Protein AF-A0A817TH73-F1 (afdb_monomer)

Secondary structure (DSSP, 8-state):
--STTTSTTSSSSPPEEEEEETT-HHHHHHHHHH--TTS-EEEEEE-GGGGGG--S-HHHHHHHHHHHT-EEEE--TTTT-

pLDDT: mean 81.48, std 18.22, range [38.84, 97.06]

Sequence (81 aa):
MLPAIRNIYILNGEGFRFVFDVTDTESFTDINDVYERNIPAILVGNKIDLAHKRRVTFEDAEQNSRSWSIRYMETSAKTKH

Solvent-accessible surface area (backbone atoms only — not comparable to full-atom values): 4935 Å² total; per-residue (Å²): 143,79,69,70,78,80,62,74,69,75,84,76,85,60,64,49,77,49,72,25,43,27,58,36,57,64,51,52,54,55,47,67,79,69,62,62,89,94,56,64,47,34,41,33,38,27,50,58,85,44,59,95,54,52,62,48,54,71,65,61,53,45,52,51,24,56,77,68,74,36,51,64,50,76,29,17,83,88,80,75,79

Foldseek 3Di:
DPPVVVPPPPPDPDFAEQEAEQLDPVSVVVVVVVDDAPTAYEYEHEDCVVVVSGPHDPVNSCVVCVVRVHYYDYYYPVVHD

Nearest PDB structures (foldseek):
  3rab-assembly1_A  TM=9.144E-01  e=1.197E-05  Rattus norvegicus
  5ez5-assembly1_A  TM=8.351E-01  e=2.057E-05  Homo sapiens
  1oiw-assembly1_A  TM=8.353E-01  e=2.519E-05  Homo sapiens
  5xr6-assembly2_B  TM=9.184E-01  e=1.565E-04  Arabidopsis thaliana
  4c4p-assembly1_A  TM=8.373E-01  e=8.513E-05  Homo sapiens

InterPro domains:
  IPR001806 Small GTPase [PF00071] (4-80)
  IPR001806 Small GTPase [PS51421] (1-81)
  IPR020849 Small GTPase, Ras-type [PTHR24070] (3-80)
  IPR027417 P-loop containing nucleoside triphosphate hydrolase [G3DSA:3.40.50.300] (2-81)
  IPR027417 P-loop containing nucleoside triphosphate hydrolase [SSF52540] (4-80)

Structure (mmCIF, N/CA/C/O backbone):
data_AF-A0A817TH73-F1
#
_entry.id   AF-A0A817TH73-F1
#
loop_
_atom_site.group_PDB
_atom_site.id
_atom_site.type_symbol
_atom_site.label_atom_id
_atom_site.label_alt_id
_atom_site.label_comp_id
_atom_site.label_asym_id
_atom_site.label_entity_id
_atom_site.label_seq_id
_atom_site.pdbx_PDB_ins_code
_atom_site.Cartn_x
_atom_site.Cartn_y
_atom_site.Cartn_z
_atom_site.occupancy
_atom_site.B_iso_or_equiv
_atom_site.auth_seq_id
_atom_site.auth_comp_id
_atom_site.auth_asym_id
_atom_site.auth_atom_id
_atom_site.pdbx_PDB_model_num
ATOM 1 N N . MET A 1 1 ? 22.924 -14.796 7.162 1.00 42.00 1 MET A N 1
ATOM 2 C CA . MET A 1 1 ? 22.196 -15.842 6.412 1.00 42.00 1 MET A CA 1
ATOM 3 C C . MET A 1 1 ? 20.793 -15.329 6.077 1.00 42.00 1 MET A C 1
ATOM 5 O O . MET A 1 1 ? 19.859 -15.752 6.724 1.00 42.00 1 MET A O 1
ATOM 9 N N . LEU A 1 2 ? 20.637 -14.406 5.116 1.00 38.84 2 LEU A N 1
ATOM 10 C CA . LEU A 1 2 ? 19.341 -14.068 4.492 1.00 38.84 2 LEU A CA 1
ATOM 11 C C . LEU A 1 2 ? 19.468 -13.587 3.011 1.00 38.84 2 LEU A C 1
ATOM 13 O O . LEU A 1 2 ? 18.929 -12.539 2.681 1.00 38.84 2 LEU A O 1
ATOM 17 N N . PRO A 1 3 ? 20.141 -14.288 2.068 1.00 46.16 3 PRO A N 1
ATOM 18 C CA . PRO A 1 3 ? 19.973 -13.987 0.634 1.00 46.16 3 PRO A CA 1
ATOM 19 C C . PRO A 1 3 ? 18.854 -14.812 -0.028 1.00 46.16 3 PRO A C 1
ATOM 21 O O . PRO A 1 3 ? 18.421 -14.493 -1.129 1.00 46.16 3 PRO A O 1
ATOM 24 N N . ALA A 1 4 ? 18.382 -15.886 0.618 1.00 41.06 4 ALA A N 1
ATOM 25 C CA . ALA A 1 4 ? 17.530 -16.885 -0.032 1.00 41.06 4 ALA A CA 1
ATOM 26 C C . ALA A 1 4 ? 16.096 -16.397 -0.307 1.00 41.06 4 ALA A C 1
ATOM 28 O O . ALA A 1 4 ? 15.494 -16.815 -1.288 1.00 41.06 4 ALA A O 1
ATOM 29 N N . ILE A 1 5 ? 15.565 -15.475 0.504 1.00 43.53 5 ILE A N 1
ATOM 30 C CA . ILE A 1 5 ? 14.195 -14.961 0.331 1.00 43.53 5 ILE A CA 1
ATOM 31 C C . ILE A 1 5 ? 14.116 -13.946 -0.826 1.00 43.53 5 ILE A C 1
ATOM 33 O O . ILE A 1 5 ? 13.069 -13.823 -1.457 1.00 43.53 5 ILE A O 1
ATOM 37 N N . ARG A 1 6 ? 15.231 -13.288 -1.182 1.00 44.28 6 ARG A N 1
ATOM 38 C CA . ARG A 1 6 ? 15.271 -12.297 -2.273 1.00 44.28 6 ARG A CA 1
ATOM 39 C C . ARG A 1 6 ? 15.143 -12.932 -3.668 1.00 44.28 6 ARG A C 1
ATOM 41 O O . ARG A 1 6 ? 14.662 -12.277 -4.582 1.00 44.28 6 ARG A O 1
ATOM 48 N N . ASN A 1 7 ? 15.515 -14.208 -3.828 1.00 40.03 7 ASN A N 1
ATOM 49 C CA . ASN A 1 7 ? 15.631 -14.860 -5.142 1.00 40.03 7 ASN A CA 1
ATOM 50 C C . ASN A 1 7 ? 14.437 -15.738 -5.568 1.00 40.03 7 ASN A C 1
ATOM 52 O O . ASN A 1 7 ? 14.398 -16.166 -6.719 1.00 40.03 7 ASN A O 1
ATOM 56 N N . ILE A 1 8 ? 13.458 -16.023 -4.703 1.00 40.38 8 ILE A N 1
ATOM 57 C CA . ILE A 1 8 ? 12.411 -17.024 -5.016 1.00 40.38 8 ILE A CA 1
ATOM 58 C C . ILE A 1 8 ? 11.277 -16.474 -5.912 1.00 40.38 8 ILE A C 1
ATOM 60 O O . ILE A 1 8 ? 10.496 -17.249 -6.453 1.00 40.38 8 ILE A O 1
ATOM 64 N N . TYR A 1 9 ? 11.215 -15.168 -6.181 1.00 45.56 9 TYR A N 1
ATOM 65 C CA . TYR A 1 9 ? 10.103 -14.573 -6.947 1.00 45.56 9 TYR A CA 1
ATOM 66 C C . TYR A 1 9 ? 10.412 -14.264 -8.423 1.00 45.56 9 TYR A C 1
ATOM 68 O O . TYR A 1 9 ? 9.538 -13.799 -9.143 1.00 45.56 9 TYR A O 1
ATOM 76 N N . ILE A 1 10 ? 11.634 -14.531 -8.899 1.00 51.62 10 ILE A N 1
ATOM 77 C CA . ILE A 1 10 ? 12.116 -14.025 -10.200 1.00 51.62 10 ILE A CA 1
ATOM 78 C C . ILE A 1 10 ? 11.744 -14.937 -11.393 1.00 51.62 10 ILE A C 1
ATOM 80 O O . ILE A 1 10 ? 11.763 -14.493 -12.537 1.00 51.62 10 ILE A O 1
ATOM 84 N N . LEU A 1 11 ? 11.380 -16.207 -11.178 1.00 46.25 11 LEU A N 1
ATOM 85 C CA . LEU A 1 11 ? 11.531 -17.224 -12.235 1.00 46.25 11 LEU A CA 1
ATOM 86 C C . LEU A 1 11 ? 10.307 -17.589 -13.098 1.00 46.25 11 LEU A C 1
ATOM 88 O O . LEU A 1 11 ? 10.472 -18.426 -13.977 1.00 46.25 11 LEU A O 1
ATOM 92 N N . ASN A 1 12 ? 9.125 -16.974 -12.947 1.00 52.16 12 ASN A N 1
ATOM 93 C CA . ASN A 1 12 ? 7.927 -17.433 -13.691 1.00 52.16 12 ASN A CA 1
ATOM 94 C C . ASN A 1 12 ? 7.150 -16.367 -14.490 1.00 52.16 12 ASN A C 1
ATOM 96 O O . ASN A 1 12 ? 6.093 -16.679 -15.030 1.00 52.16 12 ASN A O 1
ATOM 100 N N . GLY A 1 13 ? 7.627 -15.122 -14.598 1.00 51.88 13 GLY A N 1
ATOM 101 C CA . GLY A 1 13 ? 6.890 -14.080 -15.337 1.00 51.88 13 GLY A CA 1
ATOM 102 C C . GLY A 1 13 ? 5.600 -13.603 -14.649 1.00 51.88 13 GLY A C 1
ATOM 103 O O . GLY A 1 13 ? 4.804 -12.884 -15.250 1.00 51.88 13 GLY A O 1
ATOM 104 N N . GLU A 1 14 ? 5.405 -13.962 -13.380 1.00 58.22 14 GLU A N 1
ATOM 105 C CA . GLU A 1 14 ? 4.384 -13.382 -12.512 1.00 58.22 14 GLU A CA 1
ATOM 106 C C . GLU A 1 14 ? 4.966 -12.112 -11.874 1.00 58.22 14 GLU A C 1
ATOM 108 O O . GLU A 1 14 ? 6.000 -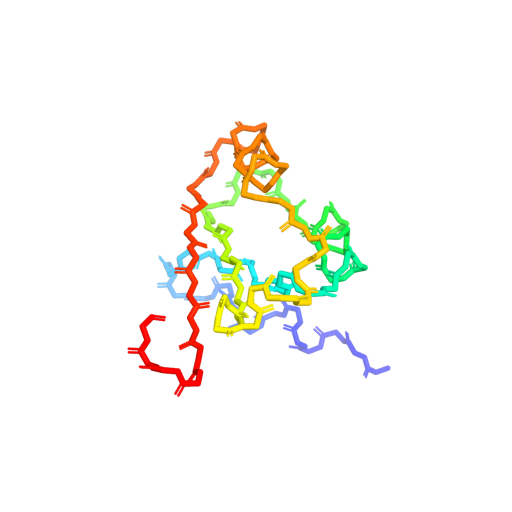12.166 -11.215 1.00 58.22 14 GLU A O 1
ATOM 113 N N . GLY A 1 15 ? 4.359 -10.947 -12.119 1.00 65.88 15 GLY A N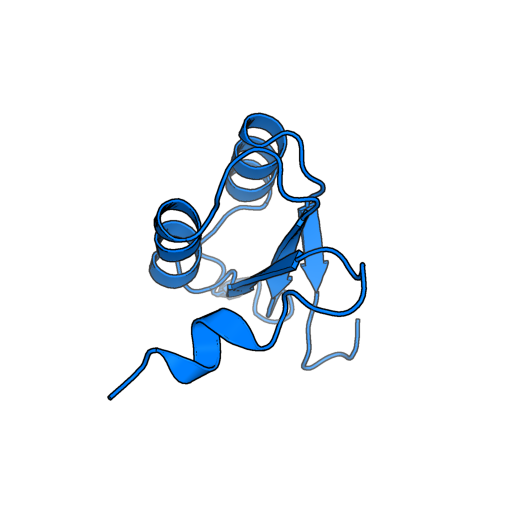 1
ATOM 114 C CA . GLY A 1 15 ? 4.838 -9.669 -11.576 1.00 65.88 15 GLY A CA 1
ATOM 115 C C . GLY A 1 15 ? 4.922 -9.642 -10.042 1.00 65.88 15 GLY A C 1
ATOM 116 O O . GLY A 1 15 ? 4.297 -10.440 -9.341 1.00 65.88 15 GLY A O 1
ATOM 117 N N . PHE A 1 16 ? 5.676 -8.687 -9.502 1.00 78.69 16 PHE A N 1
ATOM 118 C CA . PHE A 1 16 ? 5.906 -8.567 -8.062 1.00 78.69 16 PHE A CA 1
ATOM 119 C C . PHE A 1 16 ? 4.692 -7.972 -7.338 1.00 78.69 16 PHE A C 1
ATOM 121 O O . PHE A 1 16 ? 4.051 -7.036 -7.817 1.00 78.69 16 PHE A O 1
ATOM 128 N N . ARG A 1 17 ? 4.388 -8.489 -6.144 1.00 81.69 17 ARG A N 1
ATOM 129 C CA . ARG A 1 17 ? 3.413 -7.890 -5.221 1.00 81.69 17 ARG A CA 1
ATOM 130 C C . ARG A 1 17 ? 4.150 -7.316 -4.022 1.00 81.69 17 ARG A C 1
ATOM 132 O O . ARG A 1 17 ? 4.697 -8.075 -3.227 1.00 81.69 17 ARG A O 1
ATOM 139 N N . PHE A 1 18 ? 4.125 -5.998 -3.883 1.00 89.19 18 PHE A N 1
ATOM 140 C CA . PHE A 1 18 ? 4.598 -5.317 -2.684 1.00 89.19 18 PHE A CA 1
ATOM 141 C C . PHE A 1 18 ? 3.421 -5.152 -1.733 1.00 89.19 18 PHE A C 1
ATOM 143 O O . PHE A 1 18 ? 2.479 -4.431 -2.047 1.00 89.19 18 PHE A O 1
ATOM 150 N N . VAL A 1 19 ? 3.442 -5.858 -0.606 1.00 92.06 19 VAL A N 1
ATOM 151 C CA . VAL A 1 19 ? 2.344 -5.856 0.366 1.00 92.06 19 VAL A CA 1
ATOM 152 C C . VAL A 1 19 ? 2.804 -5.148 1.635 1.00 92.06 19 VAL A C 1
ATOM 154 O O . VAL A 1 19 ? 3.807 -5.559 2.211 1.00 92.06 19 VAL A O 1
ATOM 157 N N . PHE A 1 20 ? 2.058 -4.141 2.087 1.00 94.06 20 PHE A N 1
ATOM 158 C CA . PHE A 1 20 ? 2.248 -3.499 3.394 1.00 94.06 20 PHE A CA 1
ATOM 159 C C . PHE A 1 20 ? 0.992 -3.628 4.255 1.00 94.06 20 PHE A C 1
ATOM 161 O O . PHE A 1 20 ? -0.075 -4.012 3.776 1.00 94.06 20 PHE A O 1
ATOM 168 N N . ASP A 1 21 ? 1.107 -3.319 5.540 1.00 93.75 21 ASP A N 1
ATOM 169 C CA . ASP A 1 21 ? -0.015 -3.238 6.471 1.00 93.75 21 ASP A CA 1
ATOM 170 C C . ASP A 1 21 ? -0.478 -1.781 6.590 1.00 93.75 21 ASP A C 1
ATOM 172 O O . ASP A 1 21 ? 0.292 -0.912 6.990 1.00 93.75 21 ASP A O 1
ATOM 176 N N . VAL A 1 22 ? -1.751 -1.491 6.295 1.00 95.94 22 VAL A N 1
ATOM 177 C CA . VAL A 1 22 ? -2.282 -0.113 6.372 1.00 95.94 22 VAL A CA 1
ATOM 178 C C . VAL A 1 22 ? -2.242 0.480 7.786 1.00 95.94 22 VAL A C 1
ATOM 180 O O . VAL A 1 22 ? -2.430 1.686 7.961 1.00 95.94 22 VAL A O 1
ATOM 183 N N . THR A 1 23 ? -2.022 -0.347 8.808 1.00 95.69 23 THR A N 1
ATOM 184 C CA . THR A 1 23 ? -1.878 0.054 10.214 1.00 95.69 23 THR A CA 1
ATOM 185 C C . THR A 1 23 ? -0.425 0.281 10.642 1.00 95.69 23 THR A C 1
ATOM 187 O O . THR A 1 23 ? -0.191 0.706 11.774 1.00 95.69 23 THR A O 1
ATOM 190 N N . ASP A 1 24 ? 0.542 0.052 9.750 1.00 94.19 24 ASP A N 1
ATOM 191 C CA . ASP A 1 24 ? 1.972 0.137 10.034 1.00 94.19 24 ASP A CA 1
ATOM 192 C 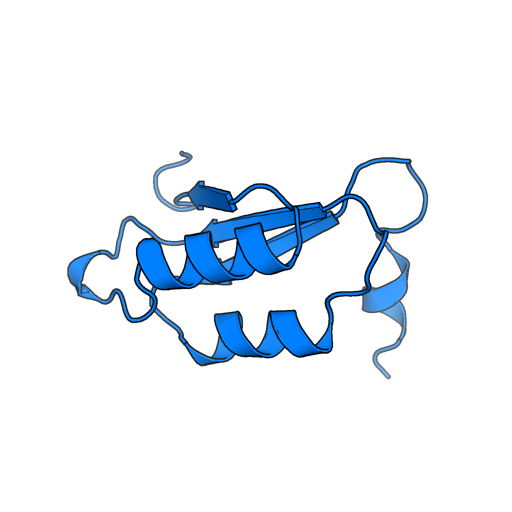C . ASP A 1 24 ? 2.727 0.941 8.964 1.00 94.19 24 ASP A C 1
ATOM 194 O O . ASP A 1 24 ? 2.998 0.468 7.859 1.00 94.19 24 ASP A O 1
ATOM 198 N N . THR A 1 25 ? 3.088 2.175 9.316 1.00 93.56 25 THR A N 1
ATOM 199 C CA . THR A 1 25 ? 3.818 3.095 8.439 1.00 93.56 25 THR A CA 1
ATOM 200 C C . THR A 1 25 ? 5.219 2.590 8.088 1.00 93.56 25 THR A C 1
ATOM 202 O O . THR A 1 25 ? 5.672 2.858 6.979 1.00 93.56 25 THR A O 1
ATOM 205 N N . GLU A 1 26 ? 5.885 1.842 8.976 1.00 93.50 26 GLU A N 1
ATOM 206 C CA . GLU A 1 26 ? 7.239 1.322 8.728 1.00 93.50 26 GLU A CA 1
ATOM 207 C C . GLU A 1 26 ? 7.212 0.287 7.594 1.00 93.50 26 GLU A C 1
ATOM 209 O O . GLU A 1 26 ? 7.965 0.386 6.626 1.00 93.50 26 GLU A O 1
ATOM 214 N N . SER A 1 27 ? 6.211 -0.603 7.612 1.00 91.00 27 SER A N 1
ATOM 215 C CA . SER A 1 27 ? 5.993 -1.575 6.533 1.00 91.00 27 SER A CA 1
ATOM 216 C C . SER A 1 27 ? 5.753 -0.936 5.157 1.00 91.00 27 SER A C 1
ATOM 218 O O . SER A 1 27 ? 6.045 -1.547 4.130 1.00 91.00 27 SER A O 1
ATOM 220 N N . PHE A 1 28 ? 5.220 0.290 5.119 1.00 92.12 28 PHE A N 1
ATOM 221 C CA . PHE A 1 28 ? 5.023 1.048 3.884 1.00 92.12 28 PHE A CA 1
ATOM 222 C C . PHE A 1 28 ? 6.315 1.727 3.419 1.00 92.12 28 PHE A C 1
ATOM 224 O O . PHE A 1 28 ? 6.599 1.739 2.221 1.00 92.12 28 PHE A O 1
ATOM 231 N N . THR A 1 29 ? 7.119 2.255 4.347 1.00 90.75 29 THR A N 1
ATOM 232 C CA . THR A 1 29 ? 8.404 2.881 4.013 1.00 90.75 29 THR A CA 1
ATOM 233 C C . THR A 1 29 ? 9.443 1.872 3.544 1.00 90.75 29 THR A C 1
ATOM 235 O O . THR A 1 29 ? 10.150 2.166 2.584 1.00 90.75 29 THR A O 1
ATOM 238 N N . ASP A 1 30 ? 9.48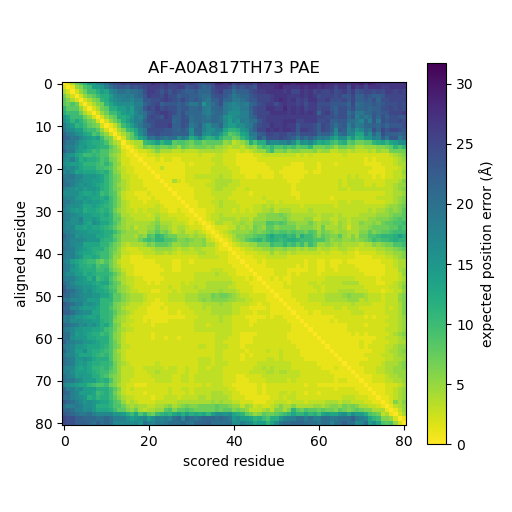0 0.672 4.127 1.00 89.62 30 ASP A N 1
ATOM 239 C CA . ASP A 1 30 ? 10.438 -0.385 3.767 1.00 89.62 30 ASP A CA 1
ATOM 240 C C . ASP A 1 30 ? 10.322 -0.815 2.296 1.00 89.62 30 ASP A C 1
ATOM 242 O O . ASP A 1 30 ? 11.301 -1.213 1.664 1.00 89.62 30 ASP A O 1
ATOM 246 N N . ILE A 1 31 ? 9.127 -0.703 1.705 1.00 87.06 31 ILE A N 1
ATOM 247 C CA . ILE A 1 31 ? 8.913 -1.025 0.287 1.00 87.06 31 ILE A CA 1
ATOM 248 C C . ILE A 1 31 ? 9.705 -0.075 -0.616 1.00 87.06 31 ILE A C 1
ATOM 250 O O . ILE A 1 31 ? 10.174 -0.503 -1.671 1.00 87.06 31 ILE A O 1
ATOM 254 N N . ASN A 1 32 ? 9.896 1.184 -0.208 1.00 83.19 32 ASN A N 1
ATOM 255 C CA . ASN A 1 32 ? 10.655 2.157 -0.994 1.00 83.19 32 ASN A CA 1
ATOM 256 C C . ASN A 1 32 ? 12.117 1.722 -1.183 1.00 83.19 32 ASN A C 1
ATOM 258 O O . ASN A 1 32 ? 12.697 2.001 -2.230 1.00 83.19 32 ASN A O 1
ATOM 262 N N . ASP A 1 33 ? 12.682 1.010 -0.205 1.00 82.69 33 ASP A N 1
ATOM 263 C CA . ASP A 1 33 ? 14.070 0.540 -0.239 1.00 82.69 33 ASP A CA 1
ATOM 264 C C . ASP A 1 33 ? 14.240 -0.732 -1.082 1.00 82.69 33 ASP A C 1
ATOM 266 O O . ASP A 1 33 ? 15.326 -1.013 -1.594 1.00 82.69 33 ASP A O 1
ATOM 270 N N . VAL A 1 34 ? 13.166 -1.513 -1.237 1.00 79.38 34 VAL A N 1
ATOM 271 C CA . VAL A 1 34 ? 13.171 -2.786 -1.976 1.00 79.38 34 VAL A CA 1
ATOM 272 C C . VAL A 1 34 ? 12.686 -2.615 -3.419 1.00 79.38 34 VAL A C 1
ATOM 274 O O . VAL A 1 34 ? 13.009 -3.438 -4.278 1.00 79.38 34 VAL A O 1
ATOM 277 N N . TYR A 1 35 ? 11.910 -1.570 -3.712 1.00 81.00 35 TYR A N 1
ATOM 278 C CA . TYR A 1 35 ? 11.372 -1.330 -5.047 1.00 81.00 35 TYR A CA 1
ATOM 279 C C . TYR A 1 35 ? 12.475 -0.988 -6.063 1.00 81.00 35 TYR A C 1
ATOM 281 O O . TYR A 1 35 ? 13.173 0.020 -5.955 1.00 81.00 35 TYR A O 1
ATOM 289 N N . GLU A 1 36 ? 12.576 -1.798 -7.118 1.00 79.12 36 GLU A N 1
ATOM 290 C CA . GLU A 1 36 ? 13.471 -1.566 -8.254 1.00 79.12 36 GLU A CA 1
ATOM 291 C C . GLU A 1 36 ? 12.661 -1.113 -9.486 1.00 79.12 36 GLU A C 1
ATOM 293 O O . GLU A 1 36 ? 11.680 -1.746 -9.890 1.00 79.12 36 GLU A O 1
ATOM 298 N N . ARG A 1 37 ? 13.069 0.004 -10.110 1.00 76.44 37 ARG A N 1
ATOM 299 C CA . ARG A 1 37 ? 12.395 0.560 -11.299 1.00 76.44 37 ARG A CA 1
ATOM 300 C C . ARG A 1 37 ? 12.447 -0.422 -12.480 1.00 76.44 37 ARG A C 1
ATOM 302 O O . ARG A 1 37 ? 13.454 -1.089 -12.690 1.00 76.44 37 ARG A O 1
ATOM 309 N N . ASN A 1 38 ? 11.402 -0.406 -13.314 1.00 74.50 38 ASN A N 1
ATOM 310 C CA . ASN A 1 38 ? 11.215 -1.246 -14.516 1.00 74.50 38 ASN A CA 1
ATOM 311 C C . ASN A 1 38 ? 10.870 -2.722 -14.260 1.00 74.50 38 ASN A C 1
ATOM 313 O O . ASN A 1 38 ? 10.826 -3.507 -15.207 1.00 74.50 38 ASN A O 1
ATOM 317 N N . ILE A 1 39 ? 10.570 -3.099 -13.018 1.00 80.50 39 ILE A N 1
ATOM 318 C CA . ILE A 1 39 ? 10.016 -4.414 -12.702 1.00 80.50 39 ILE A CA 1
ATOM 319 C C . ILE A 1 39 ? 8.481 -4.310 -12.663 1.00 80.50 39 ILE A C 1
ATOM 321 O O . ILE A 1 39 ? 7.956 -3.489 -11.909 1.00 80.50 39 ILE A O 1
ATOM 325 N N . PRO A 1 40 ? 7.730 -5.116 -13.443 1.00 81.94 40 PRO A N 1
ATOM 326 C CA . PRO A 1 40 ? 6.275 -5.154 -13.346 1.00 81.94 40 PRO A CA 1
ATOM 327 C C . PRO A 1 40 ? 5.839 -5.506 -11.924 1.00 81.94 40 PRO A C 1
ATOM 329 O O . PRO A 1 40 ? 6.130 -6.599 -11.431 1.00 81.94 40 PRO A O 1
ATOM 332 N N . ALA A 1 41 ? 5.134 -4.583 -11.272 1.00 88.12 41 ALA A N 1
ATOM 333 C CA . ALA A 1 41 ? 4.712 -4.747 -9.892 1.00 88.12 41 ALA A CA 1
ATO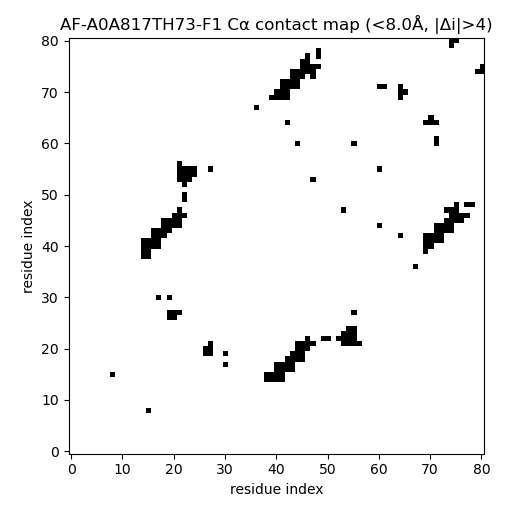M 334 C C . ALA A 1 41 ? 3.317 -4.172 -9.621 1.00 88.12 41 ALA A C 1
ATOM 336 O O . ALA A 1 41 ? 2.745 -3.428 -10.422 1.00 88.12 41 ALA A O 1
ATOM 337 N N . ILE A 1 42 ? 2.770 -4.530 -8.465 1.00 88.94 42 ILE A N 1
ATOM 338 C CA . ILE A 1 42 ? 1.574 -3.935 -7.880 1.00 88.94 42 ILE A CA 1
ATOM 339 C C . ILE A 1 42 ? 1.796 -3.718 -6.386 1.00 88.94 42 ILE A C 1
ATOM 341 O O . ILE A 1 42 ? 2.376 -4.566 -5.703 1.00 88.94 42 ILE A O 1
ATOM 345 N N . LEU A 1 43 ? 1.330 -2.578 -5.892 1.00 92.94 43 LEU A N 1
ATOM 346 C CA . LEU A 1 43 ? 1.319 -2.242 -4.479 1.00 92.94 43 LEU A CA 1
ATOM 347 C C . LEU A 1 43 ? -0.008 -2.689 -3.853 1.00 92.94 43 LEU A C 1
ATOM 349 O O . LEU A 1 43 ? -1.076 -2.467 -4.425 1.00 92.94 43 LEU A O 1
ATOM 353 N N . VAL A 1 44 ? 0.050 -3.314 -2.682 1.00 93.75 44 VAL A N 1
ATOM 354 C CA . VAL A 1 44 ? -1.106 -3.881 -1.986 1.00 93.75 44 VAL A CA 1
ATOM 355 C C . VAL A 1 44 ? -1.115 -3.420 -0.530 1.00 93.75 44 VAL A C 1
ATOM 357 O O . VAL A 1 44 ? -0.242 -3.797 0.249 1.00 93.75 44 VAL A O 1
ATOM 360 N N . GLY A 1 45 ? -2.124 -2.641 -0.145 1.00 94.19 45 GLY A N 1
ATOM 361 C CA . GLY A 1 45 ? -2.394 -2.296 1.250 1.00 94.19 45 GLY A CA 1
ATOM 362 C C . GLY A 1 45 ? -3.239 -3.389 1.899 1.00 94.19 45 GLY A C 1
ATOM 363 O O . GLY A 1 45 ? -4.373 -3.623 1.491 1.00 94.19 45 GLY A O 1
ATOM 364 N N . ASN A 1 46 ? -2.701 -4.102 2.880 1.00 92.44 46 ASN A N 1
ATOM 365 C CA . ASN A 1 46 ? -3.380 -5.199 3.569 1.00 92.44 46 ASN A CA 1
ATOM 366 C C . ASN A 1 46 ? -3.950 -4.744 4.923 1.00 92.44 46 ASN A C 1
ATOM 368 O O . ASN A 1 46 ? -3.521 -3.741 5.488 1.00 92.44 46 ASN A O 1
ATOM 372 N N . LYS A 1 47 ? -4.865 -5.544 5.481 1.00 91.44 47 LYS A N 1
ATOM 373 C CA . LYS A 1 47 ? -5.527 -5.346 6.785 1.00 91.44 47 LYS A CA 1
ATOM 374 C C . LYS A 1 47 ? -6.494 -4.160 6.835 1.00 91.44 47 LYS A C 1
ATOM 376 O O . LYS A 1 47 ? -6.677 -3.543 7.886 1.00 91.44 47 LYS A O 1
ATOM 381 N N . ILE A 1 48 ? -7.173 -3.859 5.727 1.00 93.38 48 ILE A N 1
ATOM 382 C CA . ILE A 1 48 ? -8.173 -2.774 5.686 1.00 93.38 48 ILE A CA 1
ATOM 383 C C . ILE A 1 48 ? -9.371 -2.982 6.619 1.00 93.38 48 ILE A C 1
ATOM 385 O O . ILE A 1 48 ? -10.056 -2.022 6.966 1.00 93.38 48 ILE A O 1
ATOM 389 N N . ASP A 1 49 ? -9.590 -4.213 7.093 1.00 92.69 49 ASP A N 1
ATOM 390 C CA . ASP A 1 49 ? -10.557 -4.521 8.151 1.00 92.69 49 ASP A CA 1
ATOM 391 C C . ASP A 1 49 ? -10.245 -3.798 9.476 1.00 92.69 49 ASP A C 1
ATOM 393 O O . ASP A 1 49 ? -11.129 -3.607 10.313 1.00 92.69 49 ASP A O 1
ATOM 397 N N . LEU A 1 50 ? -9.007 -3.332 9.656 1.00 93.31 50 LEU A N 1
ATOM 398 C CA . LEU A 1 50 ? -8.558 -2.548 10.802 1.00 93.31 50 LEU A CA 1
ATOM 399 C C . LEU A 1 50 ? -8.568 -1.038 10.515 1.00 93.31 50 LEU A C 1
ATOM 401 O O . LEU A 1 50 ? -7.685 -0.321 10.976 1.00 93.31 50 LEU A O 1
ATOM 405 N N . ALA A 1 51 ? -9.581 -0.528 9.806 1.00 91.56 51 ALA A N 1
ATOM 406 C CA . ALA A 1 51 ? -9.690 0.890 9.435 1.00 91.56 51 ALA A CA 1
ATOM 407 C C . ALA A 1 51 ? -9.496 1.873 10.612 1.00 91.56 51 ALA A C 1
ATOM 409 O O . ALA A 1 51 ? -8.857 2.907 10.460 1.00 91.56 51 ALA A O 1
ATOM 410 N N . HIS A 1 52 ? -9.968 1.519 11.812 1.00 94.50 52 HIS A N 1
ATOM 411 C CA . HIS A 1 52 ? -9.799 2.310 13.042 1.00 94.50 52 HIS A CA 1
ATOM 412 C C . HIS A 1 52 ? -8.343 2.427 13.537 1.00 94.50 52 HIS A C 1
ATOM 414 O O . HIS A 1 52 ? -8.048 3.261 14.387 1.00 94.50 52 HIS A O 1
ATOM 420 N N . LYS A 1 53 ? -7.437 1.581 13.038 1.00 95.69 53 LYS A N 1
ATOM 421 C CA . LYS A 1 53 ? -5.993 1.604 13.313 1.00 95.69 53 LYS A CA 1
ATOM 422 C C . LYS A 1 53 ? -5.180 2.064 12.105 1.00 95.69 53 LYS A C 1
ATOM 424 O O . LYS A 1 53 ? -3.957 1.967 12.150 1.00 95.69 53 LYS A O 1
ATOM 429 N N . ARG A 1 54 ? -5.832 2.510 11.025 1.00 96.94 54 ARG A N 1
ATOM 430 C CA . ARG A 1 54 ? -5.150 2.936 9.802 1.00 96.94 54 ARG A CA 1
ATOM 431 C C . ARG A 1 54 ? -4.155 4.053 10.125 1.00 96.94 54 ARG A C 1
ATOM 433 O O . ARG A 1 54 ? -4.505 5.035 10.774 1.00 96.94 54 ARG A O 1
ATOM 440 N N . ARG A 1 55 ? -2.921 3.872 9.661 1.00 97.06 55 ARG A N 1
ATOM 441 C CA . ARG A 1 55 ? -1.821 4.842 9.753 1.00 97.06 55 ARG A CA 1
ATOM 442 C C . ARG A 1 55 ? -1.324 5.300 8.388 1.00 97.06 55 ARG A C 1
ATOM 444 O O . ARG A 1 55 ? -0.759 6.380 8.298 1.00 97.06 55 ARG A O 1
ATOM 451 N N . VAL A 1 56 ? -1.550 4.499 7.348 1.00 96.19 56 VAL A N 1
ATOM 452 C CA . VAL A 1 56 ? -1.254 4.850 5.956 1.00 96.19 56 VAL A CA 1
ATOM 453 C C . VAL A 1 56 ? -2.569 5.158 5.250 1.00 96.19 56 VAL A C 1
ATOM 455 O O . VAL A 1 56 ? -3.475 4.316 5.193 1.00 96.19 56 VAL A O 1
ATOM 458 N N . THR A 1 57 ? -2.709 6.387 4.760 1.00 96.50 57 THR A N 1
ATOM 459 C CA . THR A 1 57 ? -3.925 6.807 4.056 1.00 96.50 57 THR A CA 1
ATOM 460 C C . THR A 1 57 ? -3.997 6.166 2.672 1.00 96.50 57 THR A C 1
ATOM 462 O O . THR A 1 57 ? -2.994 5.694 2.132 1.00 96.50 57 THR A O 1
ATOM 465 N N . PHE A 1 58 ? -5.203 6.101 2.105 1.00 95.25 58 PHE A N 1
ATOM 466 C CA . PHE A 1 58 ? -5.364 5.610 0.738 1.00 95.25 58 PHE A CA 1
ATOM 467 C C . PHE A 1 58 ? -4.637 6.542 -0.238 1.00 95.25 58 PHE A C 1
ATOM 469 O O . PHE A 1 58 ? -3.965 6.081 -1.155 1.00 95.25 58 PHE A O 1
ATOM 476 N N . GLU A 1 59 ? -4.735 7.846 0.003 1.00 96.88 59 GLU A N 1
ATOM 477 C CA . GLU A 1 59 ? -4.155 8.912 -0.802 1.00 96.88 59 GLU A CA 1
ATOM 478 C C . GLU A 1 59 ? -2.625 8.828 -0.844 1.00 96.88 59 GLU A C 1
ATOM 480 O O . GLU A 1 59 ? -2.053 8.884 -1.932 1.00 96.88 59 GLU A O 1
ATOM 485 N N . ASP A 1 60 ? -1.964 8.614 0.301 1.00 95.75 60 ASP A N 1
ATOM 486 C CA . ASP A 1 60 ? -0.501 8.471 0.366 1.00 95.75 60 ASP A CA 1
ATOM 487 C C . ASP A 1 60 ? -0.024 7.252 -0.434 1.00 95.75 60 ASP A C 1
ATOM 489 O O . ASP A 1 60 ? 0.925 7.327 -1.223 1.00 95.75 60 ASP A O 1
ATOM 493 N N . ALA A 1 61 ? -0.705 6.116 -0.261 1.00 95.12 61 ALA A N 1
ATOM 494 C CA . ALA A 1 61 ? -0.374 4.881 -0.960 1.00 95.12 61 ALA A CA 1
ATOM 495 C C . ALA A 1 61 ? -0.650 4.980 -2.469 1.00 95.12 61 ALA A C 1
ATOM 497 O O . ALA A 1 61 ? 0.166 4.539 -3.288 1.00 95.12 61 ALA A O 1
ATOM 498 N N . GLU A 1 62 ? -1.758 5.615 -2.855 1.00 95.88 62 GLU A N 1
ATOM 499 C CA . GLU A 1 62 ? -2.094 5.852 -4.254 1.00 95.88 62 GLU A CA 1
ATOM 500 C C . GLU A 1 62 ? -1.076 6.796 -4.905 1.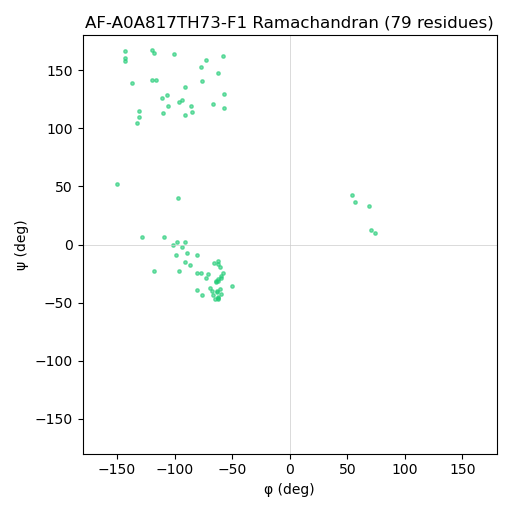00 95.88 62 GLU A C 1
ATOM 502 O O . GLU A 1 62 ? -0.540 6.482 -5.971 1.00 95.88 62 GLU A O 1
ATOM 507 N N . GLN A 1 63 ? -0.733 7.908 -4.251 1.00 95.94 63 GLN A N 1
ATOM 508 C CA . GLN A 1 63 ? 0.263 8.852 -4.749 1.00 95.94 63 GLN A CA 1
ATOM 509 C C . GLN A 1 63 ? 1.631 8.187 -4.932 1.00 95.94 63 GLN A C 1
ATOM 511 O O . GLN A 1 63 ? 2.270 8.381 -5.973 1.00 95.94 63 GLN A O 1
ATOM 516 N N . ASN A 1 64 ? 2.059 7.355 -3.977 1.00 93.38 64 ASN A N 1
ATOM 517 C CA . ASN A 1 64 ? 3.315 6.619 -4.096 1.00 93.38 64 ASN A CA 1
ATOM 518 C C . ASN A 1 64 ? 3.288 5.650 -5.293 1.00 93.38 64 ASN A C 1
ATOM 520 O O . ASN A 1 64 ? 4.183 5.683 -6.139 1.00 93.38 64 ASN A O 1
ATOM 524 N N . SER A 1 65 ? 2.208 4.873 -5.449 1.00 92.75 65 SER A N 1
ATOM 525 C CA . SER A 1 65 ? 2.053 3.947 -6.583 1.00 92.75 65 SER A CA 1
ATOM 526 C C . SER A 1 65 ? 2.054 4.653 -7.945 1.00 92.75 65 SER A C 1
ATOM 528 O O . SER A 1 65 ? 2.690 4.177 -8.891 1.00 92.75 65 SER A O 1
ATOM 530 N N . ARG A 1 66 ? 1.432 5.840 -8.036 1.00 93.88 66 ARG A N 1
ATOM 531 C CA . ARG A 1 66 ? 1.457 6.696 -9.231 1.00 93.88 66 ARG A CA 1
ATOM 532 C C . ARG A 1 66 ? 2.880 7.160 -9.542 1.00 93.88 66 ARG A C 1
ATOM 534 O O . ARG A 1 66 ? 3.281 7.122 -10.703 1.00 93.88 66 ARG A O 1
ATOM 541 N N .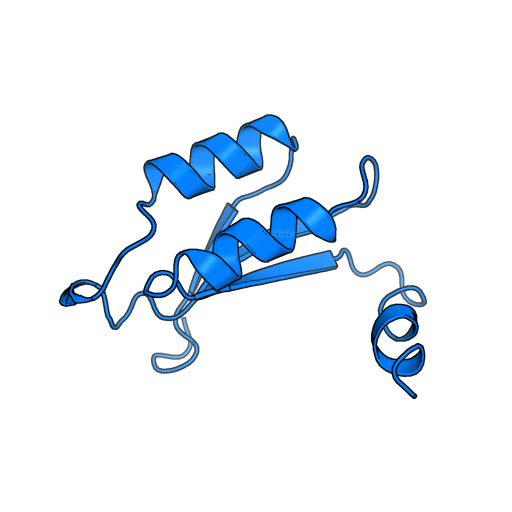 SER A 1 67 ? 3.666 7.526 -8.525 1.00 92.62 67 SER A N 1
ATOM 542 C CA . SER A 1 67 ? 5.076 7.918 -8.696 1.00 92.62 67 SER A CA 1
ATOM 543 C C . SER A 1 67 ? 5.945 6.783 -9.256 1.00 92.62 67 SER A C 1
ATOM 545 O O . SER A 1 67 ? 6.901 7.018 -10.000 1.00 92.62 67 SER A O 1
ATOM 547 N N . TRP A 1 68 ?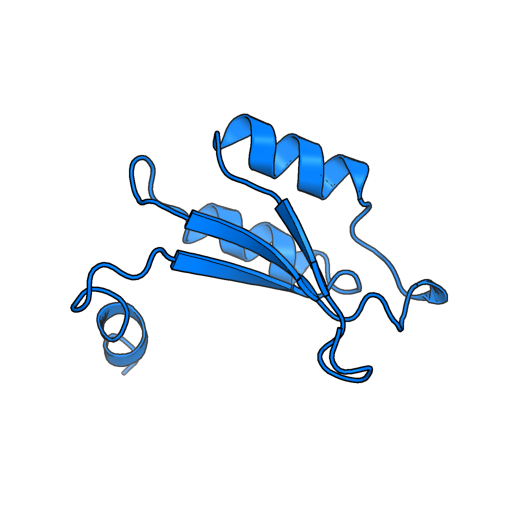 5.573 5.539 -8.950 1.00 90.94 68 TRP A N 1
ATOM 548 C CA . TRP A 1 68 ? 6.222 4.327 -9.441 1.00 90.94 68 TRP A CA 1
ATOM 549 C C . TRP A 1 68 ? 5.655 3.819 -10.763 1.00 90.94 68 TRP A C 1
ATOM 551 O O . TRP A 1 68 ? 6.238 2.912 -11.351 1.00 90.94 68 TRP A O 1
ATOM 561 N N . SER A 1 69 ? 4.566 4.420 -11.254 1.00 91.75 69 SER A N 1
ATOM 562 C CA . SER A 1 69 ? 3.820 3.957 -12.431 1.00 91.75 69 SER A CA 1
ATOM 563 C C . SER A 1 69 ? 3.329 2.509 -12.297 1.00 91.75 69 SER A C 1
ATOM 565 O O . SER A 1 69 ? 3.294 1.763 -13.276 1.00 91.75 69 SER A O 1
ATOM 567 N N . ILE A 1 70 ? 2.931 2.113 -11.083 1.00 90.75 70 ILE A N 1
ATOM 568 C CA . ILE A 1 70 ? 2.344 0.800 -10.796 1.00 90.75 70 ILE A CA 1
ATOM 569 C C . ILE A 1 70 ? 0.918 0.940 -10.260 1.00 90.75 70 ILE A C 1
ATOM 571 O O . ILE A 1 70 ? 0.484 2.018 -9.860 1.00 90.75 70 ILE A O 1
ATOM 575 N N . ARG A 1 71 ? 0.164 -0.163 -10.259 1.00 91.12 71 ARG A N 1
ATOM 576 C CA . ARG A 1 71 ? -1.185 -0.186 -9.674 1.00 91.12 71 ARG A CA 1
ATOM 577 C C . ARG A 1 71 ? -1.117 -0.250 -8.145 1.00 91.12 71 ARG A C 1
ATOM 579 O O . ARG A 1 71 ? -0.179 -0.827 -7.597 1.00 91.12 71 ARG A O 1
ATOM 586 N N . TYR A 1 72 ? -2.148 0.275 -7.489 1.00 94.12 72 TYR A N 1
ATOM 587 C CA . TYR A 1 72 ? -2.410 0.102 -6.062 1.00 94.12 72 TYR A CA 1
ATOM 588 C C . TYR A 1 72 ? -3.763 -0.586 -5.854 1.00 94.12 72 TYR A C 1
ATOM 590 O O . TYR A 1 72 ? -4.709 -0.333 -6.601 1.00 94.12 72 TYR A O 1
ATOM 598 N N . MET A 1 73 ? -3.846 -1.475 -4.867 1.00 92.94 73 MET A N 1
ATOM 599 C CA . MET A 1 73 ? -5.093 -2.090 -4.409 1.00 92.94 73 MET A CA 1
ATOM 600 C C . MET A 1 73 ? -5.076 -2.284 -2.895 1.00 92.94 73 MET A C 1
ATOM 602 O O . MET A 1 73 ? -4.016 -2.377 -2.279 1.00 92.94 73 MET A O 1
ATOM 606 N N . GLU A 1 74 ? -6.258 -2.404 -2.304 1.00 93.50 74 GLU A N 1
ATOM 607 C CA . GLU A 1 74 ? -6.435 -2.667 -0.881 1.00 93.50 74 GLU A CA 1
ATOM 608 C C . GLU A 1 74 ? -7.113 -4.019 -0.654 1.00 93.50 74 GLU A C 1
ATOM 610 O O . GLU A 1 74 ? -7.996 -4.407 -1.415 1.00 93.50 74 GLU A O 1
ATOM 615 N N . THR A 1 75 ? -6.682 -4.743 0.380 1.00 91.94 75 THR A N 1
ATOM 616 C CA . THR A 1 75 ? -7.123 -6.112 0.687 1.00 91.94 75 THR A CA 1
ATOM 617 C C . THR A 1 75 ? -7.242 -6.339 2.194 1.00 91.94 75 THR A C 1
ATOM 619 O O . THR A 1 75 ? -6.644 -5.637 3.020 1.00 91.94 75 THR A O 1
ATOM 622 N N . SER A 1 76 ? -7.996 -7.365 2.576 1.00 89.69 76 SER A N 1
ATOM 623 C CA . SER A 1 76 ? -7.964 -7.951 3.910 1.00 89.69 76 SER A CA 1
ATOM 624 C C . SER A 1 76 ? -7.844 -9.466 3.813 1.00 89.69 76 SER A C 1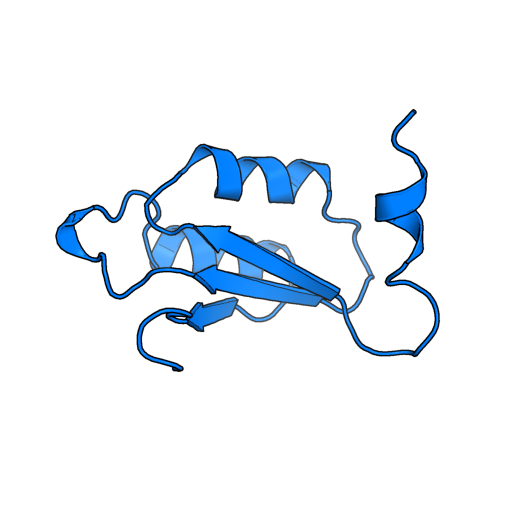
ATOM 626 O O . SER A 1 76 ? -8.797 -10.196 3.521 1.00 89.69 76 SER A O 1
ATOM 628 N N . ALA A 1 77 ? -6.667 -9.964 4.196 1.00 85.00 77 ALA A N 1
ATOM 629 C CA . ALA A 1 77 ? -6.439 -11.397 4.361 1.00 85.00 77 ALA A CA 1
ATOM 630 C C . ALA A 1 77 ? -7.401 -12.044 5.382 1.00 85.00 77 ALA A C 1
ATOM 632 O O . ALA A 1 77 ? -7.672 -13.242 5.296 1.00 85.00 77 ALA A O 1
ATOM 633 N N . LYS A 1 78 ? -7.941 -11.265 6.335 1.00 81.31 78 LYS A N 1
ATOM 634 C CA . LYS A 1 78 ? -8.886 -11.744 7.353 1.00 81.31 78 LYS A CA 1
ATOM 635 C C . LYS A 1 78 ? -10.289 -11.944 6.789 1.00 81.31 78 LYS A C 1
ATOM 637 O O . LYS A 1 78 ? -10.926 -12.946 7.107 1.00 81.31 78 LYS A O 1
ATOM 642 N N . THR A 1 79 ? -10.776 -11.011 5.972 1.00 76.50 79 THR A N 1
ATOM 643 C CA . THR A 1 79 ? -12.116 -11.104 5.373 1.00 76.50 79 THR A CA 1
ATOM 644 C C . THR A 1 79 ? -12.120 -11.801 4.009 1.00 76.50 79 THR A C 1
ATOM 646 O O . THR A 1 79 ? -13.190 -11.967 3.434 1.00 76.50 79 THR A O 1
ATOM 649 N N . LYS A 1 80 ? -10.959 -12.285 3.533 1.00 60.94 80 LYS A N 1
ATOM 650 C CA . LYS A 1 80 ? -10.764 -12.929 2.218 1.00 60.94 80 LYS A CA 1
ATOM 651 C C . LYS A 1 80 ? -11.249 -12.056 1.048 1.00 60.94 80 LYS A C 1
ATOM 653 O O . LYS A 1 80 ? -11.863 -12.570 0.112 1.00 60.94 80 LYS A O 1
ATOM 658 N N . HIS A 1 81 ? -10.952 -10.760 1.108 1.00 52.44 81 HIS A N 1
ATOM 659 C CA . HIS A 1 81 ? -11.180 -9.810 0.019 1.00 52.44 81 HIS A CA 1
ATOM 660 C C . HIS A 1 81 ? -9.885 -9.132 -0.408 1.00 52.44 81 HIS A C 1
ATOM 662 O O . HIS A 1 81 ? -9.078 -8.793 0.488 1.00 52.44 81 HIS A O 1
#

Organism: NCBI:txid392032

Mean predicted aligned error: 7.76 Å

Radius of gyration: 13.23 Å; Cα contacts (8 Å, |Δi|>4): 102; chains: 1; bounding box: 34×26×29 Å